Protein AF-A0A917KLS5-F1 (afdb_monomer_lite)

Organism: NCBI:txid1954

Sequence (53 aa):
MCGDFDGDGAADLAVRTYRGETKDTVAVYRGTKKGLVERAPAVTFSTSEFLPR

Secondary structure (DSSP, 8-state):
--S-SSSSSS--EEEEEEEETTEEEEEEE-EETTEEE-SS-SEEE-GGGGS--

pLDDT: mean 92.6, std 6.74, range [63.41, 98.31]

Foldseek 3Di:
DPQQPPPPPFHKDWDWDDDDDQDIKIFIFHQDPVDGTDPHGPDMDTPNVVDDD

Structure (mmCIF, N/CA/C/O backbone):
data_AF-A0A917KLS5-F1
#
_entry.id   AF-A0A917KLS5-F1
#
loop_
_atom_site.group_PDB
_atom_site.id
_atom_site.type_symbol
_atom_site.label_atom_id
_atom_site.label_alt_id
_atom_site.label_comp_id
_atom_site.label_asym_id
_atom_site.label_entity_id
_atom_site.label_seq_id
_atom_site.pdbx_PDB_ins_code
_atom_site.Cartn_x
_atom_site.Cartn_y
_atom_site.Cartn_z
_atom_site.occupancy
_atom_site.B_iso_or_equiv
_atom_site.auth_seq_id
_atom_site.auth_comp_id
_atom_site.auth_asym_id
_atom_site.auth_atom_id
_atom_site.pdbx_PDB_model_num
ATOM 1 N N . MET A 1 1 ? -16.938 -3.918 2.273 1.00 63.41 1 MET A N 1
ATOM 2 C CA . MET A 1 1 ? -16.179 -2.658 2.395 1.00 63.41 1 MET A CA 1
ATOM 3 C C . MET A 1 1 ? -15.207 -2.604 1.231 1.00 63.41 1 MET A C 1
ATOM 5 O O . MET A 1 1 ? -14.614 -3.627 0.930 1.00 63.41 1 MET A O 1
ATOM 9 N N . CYS A 1 2 ? -15.127 -1.490 0.505 1.00 85.06 2 CYS A N 1
ATOM 10 C CA . CYS A 1 2 ? -14.085 -1.313 -0.509 1.00 85.06 2 CYS A CA 1
ATOM 11 C C . CYS A 1 2 ? -12.821 -0.817 0.204 1.00 85.06 2 CYS A C 1
ATOM 13 O O . CYS A 1 2 ? -12.930 0.107 1.007 1.00 85.06 2 CYS A O 1
ATOM 15 N N . GLY A 1 3 ? -11.666 -1.419 -0.077 1.00 90.12 3 GLY A N 1
ATOM 16 C CA . GLY A 1 3 ? -10.374 -0.960 0.439 1.00 90.12 3 GLY A CA 1
ATOM 17 C C . GLY A 1 3 ? -9.971 -1.462 1.827 1.00 90.12 3 GLY A C 1
ATOM 18 O O . GLY A 1 3 ? -8.891 -1.106 2.257 1.00 90.12 3 GLY A O 1
ATOM 19 N N . ASP A 1 4 ? -10.783 -2.270 2.509 1.00 95.31 4 ASP A N 1
ATOM 20 C CA . ASP A 1 4 ? -10.361 -3.037 3.694 1.00 95.31 4 ASP A CA 1
ATOM 21 C C . ASP A 1 4 ? -9.877 -4.410 3.207 1.00 95.31 4 ASP A C 1
ATOM 23 O O . ASP A 1 4 ? -10.697 -5.243 2.800 1.00 95.31 4 ASP A O 1
ATOM 27 N N . PHE A 1 5 ? -8.561 -4.602 3.116 1.00 93.25 5 PHE A N 1
ATOM 28 C CA . PHE A 1 5 ? -7.967 -5.800 2.523 1.00 93.25 5 PHE A CA 1
ATOM 29 C C . PHE A 1 5 ? -7.591 -6.861 3.559 1.00 93.25 5 PHE A C 1
ATOM 31 O O . PHE A 1 5 ? -7.349 -8.006 3.166 1.00 93.25 5 PHE A O 1
ATOM 38 N N . ASP A 1 6 ? -7.562 -6.519 4.850 1.00 93.38 6 ASP A N 1
ATOM 39 C CA . ASP A 1 6 ? -7.250 -7.458 5.932 1.00 93.38 6 ASP A CA 1
ATOM 40 C C . ASP A 1 6 ? -8.426 -7.774 6.877 1.00 93.38 6 ASP A C 1
ATOM 42 O O . ASP A 1 6 ? -8.339 -8.710 7.677 1.00 93.38 6 ASP A O 1
ATOM 46 N N . GLY A 1 7 ? -9.565 -7.104 6.698 1.00 94.81 7 GLY A N 1
ATOM 47 C CA . GLY A 1 7 ? -10.838 -7.405 7.346 1.00 94.81 7 GLY A CA 1
ATOM 48 C C . GLY A 1 7 ? -10.988 -6.812 8.745 1.00 94.81 7 GLY A C 1
ATOM 49 O O . GLY A 1 7 ? -11.846 -7.274 9.507 1.00 94.81 7 GLY A O 1
ATOM 50 N N . ASP A 1 8 ? -10.172 -5.827 9.122 1.00 94.06 8 ASP A N 1
ATOM 51 C CA . ASP A 1 8 ? -10.217 -5.215 10.452 1.00 94.06 8 ASP A CA 1
ATOM 52 C C . ASP A 1 8 ? -11.342 -4.161 10.610 1.00 94.06 8 ASP A C 1
ATOM 54 O O . ASP A 1 8 ? -11.660 -3.719 11.732 1.00 94.06 8 ASP A O 1
ATOM 58 N N . GLY A 1 9 ? -12.004 -3.812 9.503 1.00 94.31 9 GLY A N 1
ATOM 59 C CA . GLY A 1 9 ? -13.080 -2.833 9.416 1.00 94.31 9 GLY A CA 1
ATOM 60 C C . GLY A 1 9 ? -12.612 -1.391 9.195 1.00 94.31 9 GLY A C 1
ATOM 61 O O . GLY A 1 9 ? -13.437 -0.479 9.318 1.00 94.31 9 GLY A O 1
ATOM 62 N N . ALA A 1 10 ? -11.329 -1.159 8.909 1.00 94.88 10 ALA A N 1
ATOM 63 C CA . ALA A 1 10 ? -10.760 0.109 8.465 1.00 94.88 10 ALA A CA 1
ATOM 64 C C . ALA A 1 10 ? -10.257 -0.007 7.014 1.00 94.88 10 ALA A C 1
ATOM 66 O O . ALA A 1 10 ? -9.900 -1.074 6.541 1.00 94.88 10 ALA A O 1
ATOM 67 N N . ALA A 1 11 ? -10.268 1.102 6.270 1.00 95.56 11 ALA A N 1
ATOM 68 C CA . ALA A 1 11 ? -9.750 1.105 4.902 1.00 95.56 11 ALA A CA 1
ATOM 69 C C . ALA A 1 11 ? -8.224 1.274 4.891 1.00 95.56 11 ALA A C 1
ATOM 71 O O . ALA A 1 11 ? -7.690 2.155 5.567 1.00 95.56 11 ALA A O 1
ATOM 72 N N . ASP A 1 12 ? -7.555 0.487 4.060 1.00 97.25 12 ASP A N 1
ATOM 73 C CA . ASP A 1 12 ? -6.114 0.480 3.848 1.00 97.25 12 ASP A CA 1
ATOM 74 C C . ASP A 1 12 ? -5.674 1.458 2.753 1.00 97.25 12 ASP A C 1
ATOM 76 O O . ASP A 1 12 ? -6.456 1.906 1.907 1.00 97.25 12 ASP A O 1
ATOM 80 N N . LEU A 1 13 ? -4.372 1.757 2.732 1.00 97.19 13 LEU A N 1
ATOM 81 C CA . LEU A 1 13 ? -3.750 2.629 1.739 1.00 97.19 13 LEU A CA 1
ATOM 82 C C . LEU A 1 13 ? -2.592 1.929 1.029 1.00 97.19 13 LEU A C 1
ATOM 84 O O . LEU A 1 13 ? -1.571 1.613 1.637 1.00 97.19 13 LEU A O 1
ATOM 88 N N . ALA A 1 14 ? -2.702 1.791 -0.290 1.00 96.94 14 ALA A N 1
ATOM 89 C CA . ALA A 1 14 ? -1.579 1.433 -1.147 1.00 96.94 14 ALA A CA 1
ATOM 90 C C . ALA A 1 14 ? -0.952 2.697 -1.753 1.00 96.94 14 ALA A C 1
ATOM 92 O O . ALA A 1 14 ? -1.627 3.475 -2.429 1.00 96.94 14 ALA A O 1
ATOM 93 N N . VAL A 1 15 ? 0.351 2.890 -1.545 1.00 96.81 15 VAL A N 1
ATOM 94 C CA . VAL A 1 15 ? 1.129 3.987 -2.137 1.00 96.81 15 VAL A CA 1
ATOM 95 C C . VAL A 1 15 ? 2.146 3.408 -3.106 1.00 96.81 15 VAL A C 1
ATOM 97 O O . VAL A 1 15 ? 2.983 2.591 -2.723 1.00 96.81 15 VAL A O 1
ATOM 100 N N . ARG A 1 16 ? 2.108 3.863 -4.360 1.00 96.12 16 ARG A N 1
ATOM 101 C CA . ARG A 1 16 ? 3.083 3.489 -5.387 1.00 96.12 16 ARG A CA 1
ATOM 102 C C . ARG A 1 16 ? 4.062 4.629 -5.628 1.00 96.12 16 ARG A C 1
ATOM 104 O O . ARG A 1 16 ? 3.683 5.689 -6.118 1.00 96.12 16 ARG A O 1
ATOM 111 N N . THR A 1 17 ? 5.334 4.387 -5.341 1.00 96.69 17 THR A N 1
ATOM 112 C CA . THR A 1 17 ? 6.429 5.270 -5.748 1.00 96.69 17 THR A CA 1
ATOM 113 C C . THR A 1 17 ? 6.949 4.807 -7.100 1.00 96.69 17 THR A C 1
ATOM 115 O O . THR A 1 17 ? 7.617 3.780 -7.192 1.00 96.69 17 THR A O 1
ATOM 118 N N . TYR A 1 18 ? 6.637 5.560 -8.151 1.00 92.62 18 TYR A N 1
ATOM 119 C CA . TYR A 1 18 ? 7.034 5.242 -9.519 1.00 92.62 18 TYR A CA 1
ATOM 120 C C . TYR A 1 18 ? 8.341 5.950 -9.896 1.00 92.62 18 TYR A C 1
ATOM 122 O O . TYR A 1 18 ? 8.437 7.172 -9.790 1.00 92.62 18 TYR A O 1
ATOM 130 N N . ARG A 1 19 ? 9.351 5.191 -10.343 1.00 88.25 19 ARG A N 1
ATOM 131 C CA . ARG A 1 19 ? 10.634 5.721 -10.850 1.00 88.25 19 ARG A CA 1
ATOM 132 C C . ARG A 1 19 ? 10.951 5.278 -12.287 1.00 88.25 19 ARG A C 1
ATOM 134 O O . ARG A 1 19 ? 11.999 5.645 -12.810 1.00 88.25 19 ARG A O 1
ATOM 141 N N . GLY A 1 20 ? 10.073 4.499 -12.917 1.00 84.25 20 GLY A N 1
ATOM 142 C CA . GLY A 1 20 ? 10.214 3.970 -14.275 1.00 84.25 20 GLY A CA 1
ATOM 143 C C . GLY A 1 20 ? 9.436 2.664 -14.445 1.00 84.25 20 GLY A C 1
ATOM 144 O O . GLY A 1 20 ? 9.006 2.077 -13.454 1.00 84.25 20 GLY A O 1
ATOM 145 N N . GLU A 1 21 ? 9.270 2.201 -15.686 1.00 75.50 21 GLU A N 1
ATOM 146 C CA . GLU A 1 21 ? 8.348 1.099 -16.024 1.00 75.50 21 GLU A CA 1
ATOM 147 C C . GLU A 1 21 ? 8.601 -0.187 -15.227 1.00 75.50 21 GLU A C 1
ATOM 149 O O . GLU A 1 21 ? 7.655 -0.839 -14.800 1.00 75.50 21 GLU A O 1
ATOM 154 N N . THR A 1 22 ? 9.867 -0.513 -14.956 1.00 78.31 22 THR A N 1
ATOM 155 C CA . THR A 1 22 ? 10.266 -1.698 -14.175 1.00 78.31 22 THR A CA 1
ATOM 156 C C . THR A 1 22 ? 10.840 -1.348 -12.802 1.00 78.31 22 THR A C 1
ATOM 158 O O . THR A 1 22 ? 11.484 -2.182 -12.166 1.00 78.31 22 THR A O 1
ATOM 161 N N . LYS A 1 23 ? 10.721 -0.086 -12.378 1.00 88.38 23 LYS A N 1
ATOM 162 C CA . LYS A 1 23 ? 11.315 0.420 -11.139 1.00 88.38 23 LYS A CA 1
ATOM 163 C C . LYS A 1 23 ? 10.268 1.186 -10.362 1.00 88.38 23 LYS A C 1
ATOM 165 O O . LYS A 1 23 ? 10.131 2.405 -10.488 1.00 88.38 23 LYS A O 1
ATOM 170 N N . ASP A 1 24 ? 9.562 0.458 -9.520 1.00 94.94 24 ASP A N 1
ATOM 171 C CA . ASP A 1 24 ? 8.642 1.032 -8.567 1.00 94.94 24 ASP A CA 1
ATOM 172 C C . ASP A 1 24 ? 8.709 0.326 -7.217 1.00 94.94 24 ASP A C 1
ATOM 174 O O . ASP A 1 24 ? 9.374 -0.689 -7.021 1.00 94.94 24 ASP A O 1
ATOM 178 N N . THR A 1 25 ? 8.054 0.940 -6.245 1.00 96.94 25 THR A N 1
ATOM 179 C CA . THR A 1 25 ? 7.840 0.349 -4.932 1.00 96.94 25 THR A CA 1
ATOM 180 C C . THR A 1 25 ? 6.401 0.614 -4.548 1.00 96.94 25 THR A C 1
ATOM 182 O O . THR A 1 25 ? 5.968 1.769 -4.530 1.00 96.94 25 THR A O 1
ATOM 185 N N . VAL A 1 26 ? 5.668 -0.449 -4.255 1.00 97.31 26 VAL A N 1
ATOM 186 C CA . VAL A 1 26 ? 4.332 -0.394 -3.677 1.00 97.31 26 VAL A CA 1
ATOM 187 C C . VAL A 1 26 ? 4.465 -0.701 -2.196 1.00 97.31 26 VA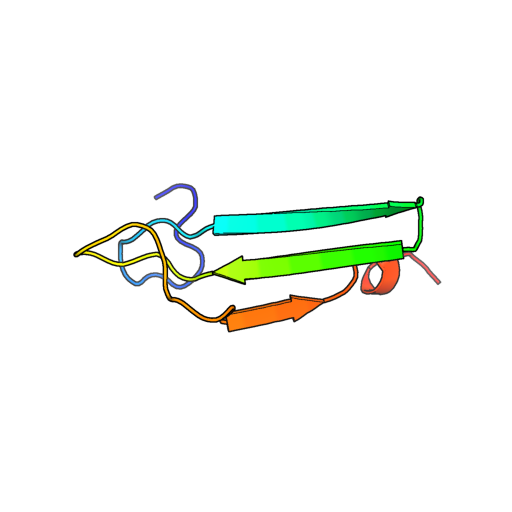L A C 1
ATOM 189 O O . VAL A 1 26 ? 4.999 -1.743 -1.827 1.00 97.31 26 VAL A O 1
ATOM 192 N N . ALA A 1 27 ? 3.990 0.212 -1.359 1.00 98.19 27 ALA A N 1
ATOM 193 C CA . ALA A 1 27 ? 3.894 0.035 0.082 1.00 98.19 27 ALA A CA 1
ATOM 194 C C . ALA A 1 27 ? 2.415 0.041 0.479 1.00 98.19 27 ALA A C 1
ATOM 196 O O . ALA A 1 27 ? 1.685 0.969 0.119 1.00 98.19 27 ALA A O 1
ATOM 197 N N . VAL A 1 28 ? 1.974 -0.991 1.198 1.00 97.81 28 VAL A N 1
ATOM 198 C CA . VAL A 1 28 ? 0.601 -1.090 1.710 1.00 97.81 28 VAL A CA 1
ATOM 199 C C . VAL A 1 28 ? 0.615 -0.807 3.204 1.00 97.81 28 VAL A C 1
ATOM 201 O O . VAL A 1 28 ? 1.328 -1.468 3.959 1.00 97.81 28 VAL A O 1
ATOM 204 N N . TYR A 1 29 ? -0.173 0.174 3.621 1.00 98.31 29 TYR A N 1
ATOM 205 C CA . TYR A 1 29 ? -0.334 0.587 5.006 1.00 98.31 29 TYR A CA 1
ATOM 206 C C . TYR A 1 29 ? -1.732 0.218 5.480 1.00 98.31 29 TYR A C 1
ATOM 208 O O . TYR A 1 29 ? -2.711 0.545 4.804 1.00 98.31 29 TYR A O 1
ATOM 216 N N . ARG A 1 30 ? -1.812 -0.421 6.648 1.00 97.88 30 ARG A N 1
ATOM 217 C CA . ARG A 1 30 ? -3.093 -0.761 7.266 1.00 97.88 30 ARG A CA 1
ATOM 218 C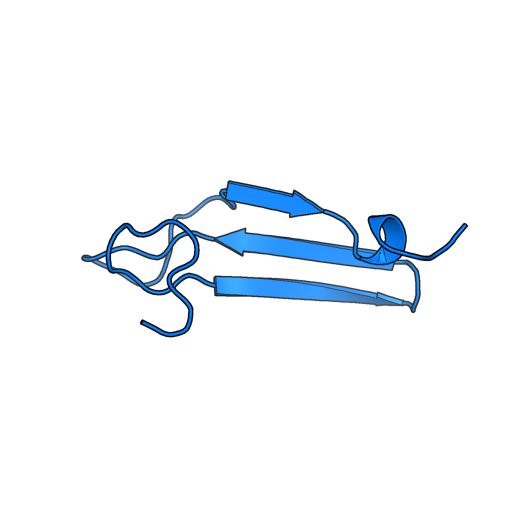 C . ARG A 1 30 ? -3.838 0.478 7.716 1.00 97.88 30 ARG A C 1
ATOM 220 O O . ARG A 1 30 ? -3.218 1.388 8.276 1.00 97.88 30 ARG A O 1
ATOM 227 N N . GLY A 1 31 ? -5.147 0.488 7.508 1.00 96.94 31 GLY A N 1
ATOM 228 C CA . GLY A 1 31 ? -6.046 1.467 8.102 1.00 96.94 31 GLY A CA 1
ATOM 229 C C . GLY A 1 31 ? -6.017 1.419 9.628 1.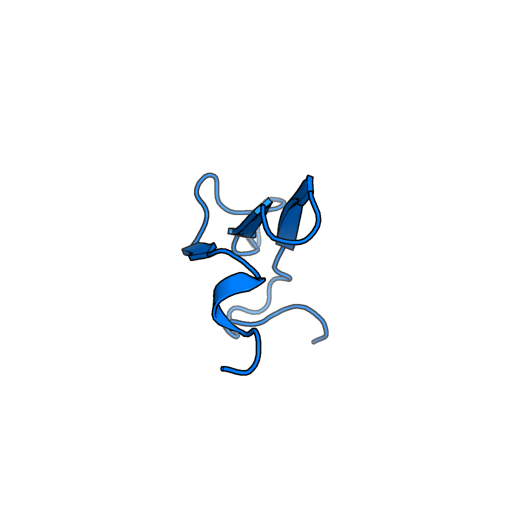00 96.94 31 GLY A C 1
ATOM 230 O O . GLY A 1 31 ? -5.603 0.441 10.242 1.00 96.94 31 GLY A O 1
ATOM 231 N N . THR A 1 32 ? -6.459 2.493 10.282 1.00 95.62 32 THR A N 1
ATOM 232 C CA . THR A 1 32 ? -6.678 2.454 11.736 1.00 95.62 32 THR A CA 1
ATOM 233 C C . THR A 1 32 ? -8.004 3.102 12.103 1.00 95.62 32 THR A C 1
ATOM 235 O O . THR A 1 32 ? -8.429 4.080 11.500 1.00 95.62 32 THR A O 1
ATOM 238 N N . LYS A 1 33 ? -8.639 2.636 13.180 1.00 90.56 33 LYS A N 1
ATOM 239 C CA . LYS A 1 33 ? -9.910 3.213 13.667 1.00 90.56 33 LYS A CA 1
ATOM 240 C C . LYS A 1 33 ? -9.754 4.576 14.355 1.00 90.56 33 LYS A C 1
ATOM 242 O O . LYS A 1 33 ? -10.748 5.204 14.702 1.00 90.56 33 LYS A O 1
ATOM 247 N N . LYS A 1 34 ? -8.516 5.010 14.619 1.00 88.50 34 LYS A N 1
ATOM 248 C CA . LYS A 1 34 ? -8.188 6.230 15.384 1.00 88.50 34 LYS A CA 1
ATOM 249 C C . LYS A 1 34 ? -7.349 7.241 14.589 1.00 88.50 34 LYS A C 1
ATOM 251 O O . LYS A 1 34 ? -6.861 8.207 15.168 1.00 88.50 34 LYS A O 1
ATOM 256 N N . GLY A 1 35 ? -7.161 7.028 13.290 1.00 85.56 35 GLY A N 1
ATOM 257 C CA . GLY A 1 35 ? -6.286 7.831 12.437 1.00 85.56 35 GLY A CA 1
ATOM 258 C C . GLY A 1 35 ? -6.374 7.383 10.981 1.00 85.56 35 GLY A C 1
ATOM 259 O O . GLY A 1 35 ? -7.281 6.640 10.631 1.00 85.56 35 GLY A O 1
ATOM 260 N N . LEU A 1 36 ? -5.439 7.821 10.132 1.00 91.19 36 LEU A N 1
ATOM 261 C CA . LEU A 1 36 ? -5.412 7.367 8.737 1.00 91.19 36 LEU A CA 1
ATOM 262 C C . LEU A 1 36 ? -4.883 5.932 8.633 1.00 91.19 36 LEU A C 1
ATOM 264 O O . LEU A 1 36 ? -5.654 5.018 8.372 1.00 91.19 36 LEU A O 1
ATOM 268 N N . VAL A 1 37 ? -3.583 5.738 8.866 1.00 97.50 37 VAL A N 1
ATOM 269 C CA . VAL A 1 37 ? -2.905 4.453 8.649 1.00 97.50 37 VAL A CA 1
ATOM 270 C C . VAL A 1 37 ? -1.798 4.190 9.674 1.00 97.50 37 VAL A C 1
ATOM 272 O O . VAL A 1 37 ? -1.331 5.119 10.342 1.00 97.50 37 VAL A O 1
ATOM 275 N N . GLU A 1 38 ? -1.360 2.934 9.793 1.00 97.19 38 GLU A N 1
ATOM 276 C CA . GLU A 1 38 ? -0.161 2.560 10.548 1.00 97.19 38 GLU A CA 1
ATOM 277 C C . GLU A 1 38 ? 1.090 3.298 10.036 1.00 97.19 38 GLU A C 1
ATOM 279 O O . GLU A 1 38 ? 1.209 3.655 8.865 1.00 97.19 38 GLU A O 1
ATOM 284 N N . ARG A 1 39 ? 2.064 3.535 10.926 1.00 95.50 39 ARG A N 1
ATOM 285 C CA . ARG A 1 39 ? 3.289 4.285 10.581 1.00 95.50 39 ARG A CA 1
ATOM 286 C C . ARG A 1 39 ? 4.228 3.528 9.641 1.00 95.50 39 ARG A C 1
ATOM 288 O O . ARG A 1 39 ? 5.003 4.162 8.930 1.00 95.50 39 ARG A O 1
ATOM 295 N N . ALA A 1 40 ? 4.203 2.202 9.688 1.00 96.88 40 ALA A N 1
ATOM 296 C CA . ALA A 1 40 ? 5.030 1.335 8.863 1.00 96.88 40 ALA A CA 1
ATOM 297 C C . ALA A 1 40 ? 4.139 0.566 7.879 1.00 96.88 40 ALA A C 1
ATOM 299 O O . ALA A 1 40 ? 2.989 0.277 8.211 1.00 96.88 40 ALA A O 1
ATOM 300 N N . PRO A 1 41 ? 4.645 0.232 6.683 1.00 97.75 41 PRO A N 1
ATOM 301 C CA . PRO A 1 41 ? 3.897 -0.604 5.762 1.00 97.75 41 PRO A CA 1
ATOM 302 C C . PRO A 1 41 ? 3.836 -2.045 6.278 1.00 97.75 41 PRO A C 1
ATOM 304 O O . PRO A 1 41 ? 4.823 -2.574 6.789 1.00 97.75 41 PRO A O 1
ATOM 307 N N . ALA A 1 42 ? 2.690 -2.693 6.085 1.00 97.38 42 ALA A N 1
ATOM 308 C CA . ALA A 1 42 ? 2.514 -4.113 6.368 1.00 97.38 42 ALA A CA 1
ATOM 309 C C . ALA A 1 42 ? 3.227 -4.987 5.324 1.00 97.38 42 ALA A C 1
ATOM 311 O O . ALA A 1 42 ? 3.747 -6.052 5.652 1.00 97.38 42 ALA A O 1
ATOM 312 N N . VAL A 1 43 ? 3.283 -4.524 4.070 1.00 97.19 43 VAL A N 1
ATOM 313 C CA . VAL A 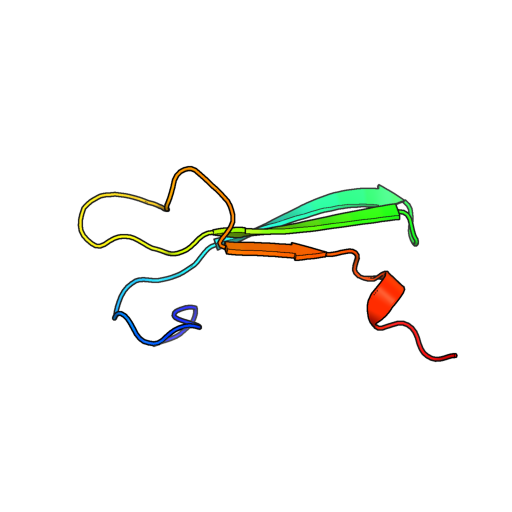1 43 ? 4.043 -5.167 2.994 1.00 97.19 43 VAL A CA 1
ATOM 314 C C . VAL A 1 43 ? 4.615 -4.125 2.036 1.00 97.19 43 VAL A C 1
ATOM 316 O O . VAL A 1 43 ? 4.039 -3.053 1.833 1.00 97.19 43 VAL A O 1
ATOM 319 N N . THR A 1 44 ? 5.776 -4.434 1.461 1.00 97.62 44 THR A N 1
ATOM 320 C CA . THR A 1 44 ? 6.421 -3.647 0.406 1.00 97.62 44 THR A CA 1
ATOM 321 C C . THR A 1 44 ? 6.901 -4.580 -0.702 1.00 97.62 44 THR A C 1
ATOM 323 O O . THR A 1 44 ? 7.531 -5.588 -0.396 1.00 97.62 44 THR A O 1
ATOM 326 N N . PHE A 1 45 ? 6.614 -4.251 -1.962 1.00 96.50 45 PHE A N 1
ATOM 327 C CA . PHE A 1 45 ? 6.991 -5.059 -3.131 1.00 96.50 45 PHE A CA 1
ATOM 328 C C . PHE A 1 45 ? 7.168 -4.204 -4.396 1.00 96.50 45 PHE A C 1
ATOM 330 O O . PHE A 1 45 ? 6.788 -3.029 -4.421 1.00 96.50 45 PHE A O 1
ATOM 337 N N . SER A 1 46 ? 7.741 -4.784 -5.454 1.00 95.50 46 SER A N 1
ATOM 338 C CA . SER A 1 46 ? 7.790 -4.178 -6.796 1.00 95.50 46 SER A CA 1
ATOM 339 C C . SER A 1 46 ? 6.680 -4.735 -7.688 1.00 95.50 46 SER A C 1
ATOM 341 O O . SER A 1 46 ? 6.400 -5.932 -7.651 1.00 95.50 46 SER A O 1
ATOM 343 N N . THR A 1 47 ? 6.084 -3.918 -8.566 1.00 93.50 47 THR A N 1
ATOM 344 C CA . THR A 1 47 ? 5.113 -4.454 -9.545 1.00 93.50 47 THR A CA 1
ATOM 345 C C . THR A 1 47 ? 5.765 -5.391 -10.556 1.00 93.50 47 THR A C 1
ATOM 347 O O . THR A 1 47 ? 5.089 -6.251 -11.118 1.00 93.50 47 THR A O 1
ATOM 350 N N . SER A 1 48 ? 7.088 -5.293 -10.737 1.00 93.31 48 SER A N 1
ATOM 351 C CA . SER A 1 48 ? 7.847 -6.193 -11.608 1.00 93.31 48 SER A CA 1
ATOM 352 C C . SER A 1 48 ? 7.772 -7.660 -11.181 1.00 93.31 48 SER A C 1
ATOM 354 O O . SER A 1 48 ? 7.984 -8.537 -12.010 1.00 93.31 48 SER A O 1
ATOM 356 N N . GLU A 1 49 ? 7.476 -7.936 -9.907 1.00 93.56 49 GLU A N 1
ATOM 357 C CA . GLU A 1 49 ? 7.303 -9.301 -9.389 1.00 93.56 49 GLU A CA 1
ATOM 358 C C . GLU A 1 49 ? 6.107 -10.027 -10.023 1.00 93.56 49 GLU A C 1
ATOM 360 O O . GLU A 1 49 ? 6.053 -11.254 -10.007 1.00 93.56 49 GLU A O 1
ATOM 365 N N . PHE A 1 50 ? 5.174 -9.279 -10.621 1.00 92.25 50 PHE A N 1
ATOM 366 C CA . PHE A 1 50 ? 3.969 -9.806 -11.260 1.00 92.25 50 PHE A CA 1
ATOM 367 C C . PHE A 1 50 ? 4.030 -9.773 -12.790 1.00 92.25 50 PHE A C 1
ATOM 369 O O . PHE A 1 50 ? 3.028 -10.052 -13.450 1.00 92.25 50 PHE A O 1
ATOM 376 N N . LEU 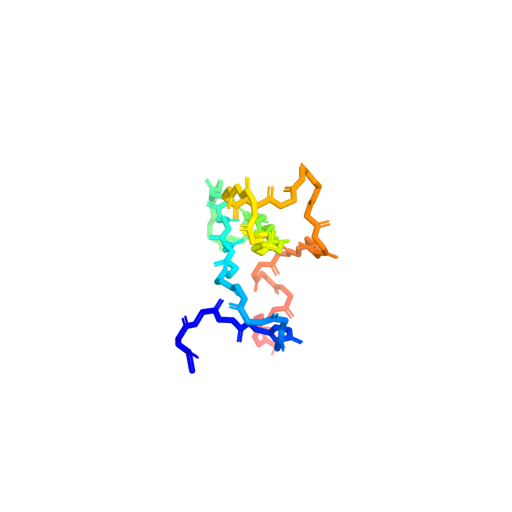A 1 51 ? 5.178 -9.416 -13.375 1.00 89.50 51 LEU A N 1
ATOM 377 C CA . LEU A 1 51 ? 5.332 -9.472 -14.824 1.00 89.50 51 LEU A CA 1
ATOM 378 C C . LEU A 1 51 ? 5.378 -10.937 -15.292 1.00 89.50 51 LEU A C 1
ATOM 380 O O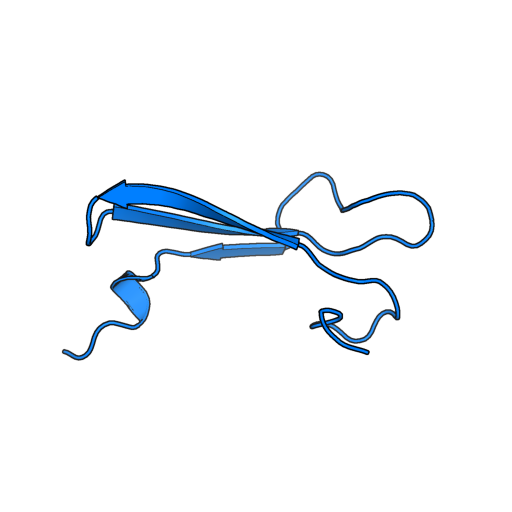 . LEU A 1 51 ? 6.015 -11.768 -14.638 1.00 89.50 51 LEU A O 1
ATOM 384 N N . PRO A 1 52 ? 4.722 -11.269 -16.421 1.00 87.94 52 PRO A N 1
ATOM 385 C CA . PRO A 1 52 ? 4.874 -12.579 -17.030 1.00 87.94 52 PRO A CA 1
ATOM 386 C C . PRO A 1 52 ? 6.346 -12.834 -17.361 1.00 87.94 52 PRO A C 1
ATOM 388 O O . PRO A 1 52 ? 7.081 -11.912 -17.723 1.00 87.94 52 PRO A O 1
ATOM 391 N N . ARG A 1 53 ? 6.758 -14.093 -17.214 1.00 76.62 53 ARG A N 1
ATOM 392 C CA . ARG A 1 53 ? 8.118 -14.536 -17.516 1.00 76.62 53 ARG A CA 1
ATOM 393 C C . ARG A 1 53 ? 8.314 -14.798 -19.002 1.00 76.62 53 ARG A C 1
ATOM 395 O O . ARG A 1 53 ? 7.359 -15.311 -19.627 1.00 76.62 53 ARG A O 1
#

Radius of gyration: 12.81 Å; chains: 1; bounding box: 28×22×33 Å

InterPro domains:
  IPR013517 FG-GAP repeat [PF01839] (3-29)
  IPR028994 Integrin alpha, N-terminal [G3DSA:2.130.10.130] (1-52)
  IPR028994 Integrin alpha, N-terminal [SSF69318] (3-48)